Protein AF-A0A9E5TI67-F1 (afdb_monomer)

Sequence (50 aa):
DNARKYIGSTVEVLVTSVLQTTTGRMIFTRLKEDVEKEENVRTGGAPRAV

Solvent-accessible surface area (backbone atoms only — not comparable to full-atom values): 3448 Å² total; per-residue (Å²): 117,86,70,63,82,50,68,96,56,92,78,73,63,46,79,77,49,75,44,81,47,99,92,48,75,49,76,42,66,44,52,51,72,57,55,57,54,55,52,62,62,68,75,69,75,76,83,81,86,125

Radius of gyration: 16.62 Å; Cα contacts (8 Å, |Δi|>4): 34; chains: 1; bounding box: 21×58×26 Å

Mean predicted aligned error: 9.86 Å

Nearest PDB structures (foldseek):
  1cks-assembly1_B  TM=3.924E-01  e=1.330E+00  Homo sapiens
  9c57-assembly1_K  TM=3.240E-01  e=2.104E+00  Homo sapiens
  1ywl-assembly1_A  TM=3.481E-01  e=7.792E+00  Enterococcus faecalis

Structure (mmCIF, N/CA/C/O backbone):
data_AF-A0A9E5TI67-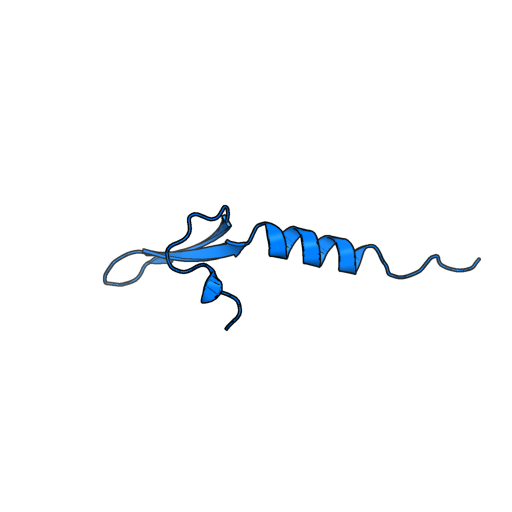F1
#
_entry.id   AF-A0A9E5TI67-F1
#
loop_
_atom_site.group_PDB
_atom_site.id
_atom_site.type_symbol
_atom_site.label_atom_id
_atom_site.label_alt_id
_atom_site.label_comp_id
_atom_site.label_asym_id
_atom_site.label_entity_id
_atom_site.label_seq_id
_atom_site.pdbx_PDB_ins_c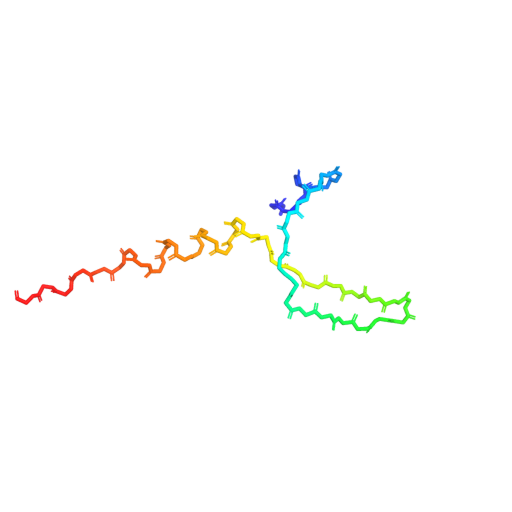ode
_atom_site.Cartn_x
_atom_site.Cartn_y
_atom_site.Cartn_z
_atom_site.occupancy
_atom_site.B_iso_or_equiv
_atom_site.auth_seq_id
_atom_site.auth_comp_id
_atom_site.auth_asym_id
_atom_site.auth_atom_id
_atom_site.pdbx_PDB_model_num
ATOM 1 N N . ASP A 1 1 ? 4.722 8.211 9.285 1.00 63.03 1 ASP A N 1
ATOM 2 C CA . ASP A 1 1 ? 3.549 7.784 10.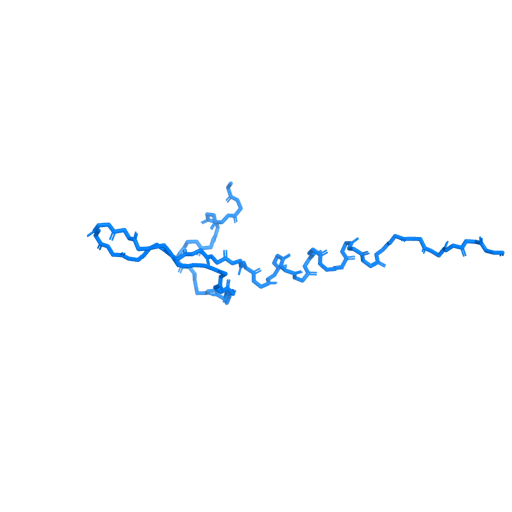090 1.00 63.03 1 AS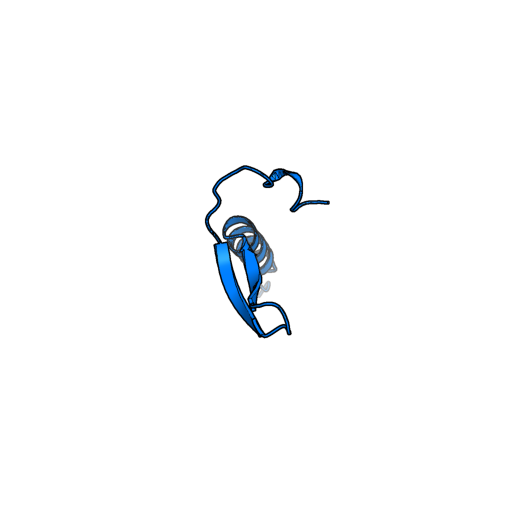P A CA 1
ATOM 3 C C . ASP A 1 1 ? 2.164 8.049 9.492 1.00 63.03 1 ASP A C 1
ATOM 5 O O . ASP A 1 1 ? 1.217 7.401 9.919 1.00 63.03 1 ASP A O 1
ATOM 9 N N . ASN A 1 2 ? 1.995 8.906 8.476 1.00 75.06 2 ASN A N 1
ATOM 10 C CA . ASN A 1 2 ? 0.660 9.284 7.972 1.00 75.06 2 ASN A CA 1
ATOM 11 C C . ASN A 1 2 ? -0.210 8.135 7.422 1.00 75.06 2 ASN A C 1
ATOM 13 O O . ASN A 1 2 ? -1.431 8.223 7.495 1.00 75.06 2 ASN A O 1
ATOM 17 N N . ALA A 1 3 ? 0.386 7.052 6.912 1.00 75.38 3 ALA A N 1
ATOM 18 C CA . ALA A 1 3 ? -0.363 5.907 6.385 1.00 75.38 3 ALA A CA 1
ATOM 19 C C . ALA A 1 3 ? -0.853 4.932 7.476 1.00 75.38 3 ALA A C 1
ATOM 21 O O . ALA A 1 3 ? -1.798 4.180 7.252 1.00 75.38 3 ALA A O 1
ATOM 22 N N . ARG A 1 4 ? -0.245 4.947 8.675 1.00 84.25 4 ARG A N 1
ATOM 23 C CA . ARG A 1 4 ? -0.563 3.987 9.750 1.00 84.25 4 ARG A CA 1
ATOM 24 C C . ARG A 1 4 ? -1.994 4.117 10.270 1.00 84.25 4 ARG A C 1
ATOM 26 O O . ARG A 1 4 ? -2.587 3.110 10.634 1.00 84.25 4 ARG A O 1
ATOM 33 N N . LYS A 1 5 ? -2.562 5.328 10.264 1.00 86.75 5 LYS A N 1
ATOM 34 C CA . LYS A 1 5 ? -3.950 5.587 10.697 1.00 86.75 5 LYS A CA 1
ATOM 35 C C . LYS A 1 5 ? -5.019 4.925 9.821 1.00 86.75 5 LYS A C 1
ATOM 37 O O . LYS A 1 5 ? -6.161 4.834 10.247 1.00 86.75 5 LYS A O 1
ATOM 42 N N . TYR A 1 6 ? -4.663 4.475 8.618 1.00 84.44 6 TYR A N 1
ATOM 43 C CA . TYR A 1 6 ? -5.593 3.828 7.692 1.00 84.44 6 TYR A CA 1
ATOM 44 C C . TYR A 1 6 ? -5.517 2.292 7.745 1.00 84.44 6 TYR A C 1
ATOM 46 O O . TYR A 1 6 ? -6.244 1.615 7.024 1.00 84.44 6 TYR A O 1
ATOM 54 N N . ILE A 1 7 ? -4.654 1.724 8.598 1.00 87.44 7 ILE A N 1
ATOM 55 C CA . ILE A 1 7 ? -4.557 0.272 8.783 1.00 87.44 7 ILE A CA 1
ATOM 56 C C . ILE A 1 7 ? -5.864 -0.244 9.398 1.00 87.44 7 ILE A C 1
ATOM 58 O O . ILE A 1 7 ? -6.278 0.219 10.456 1.00 87.44 7 ILE A O 1
ATOM 62 N N . GLY A 1 8 ? -6.489 -1.223 8.739 1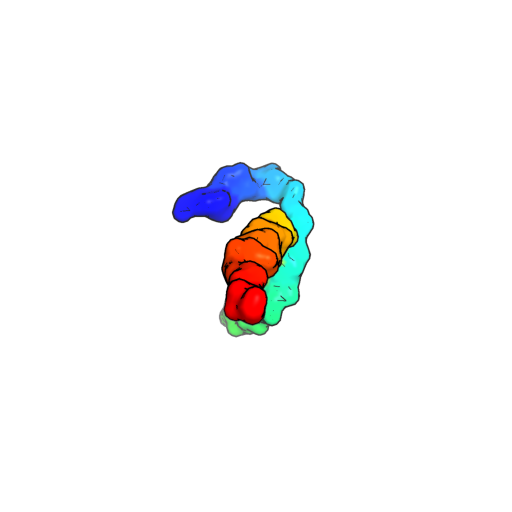.00 90.88 8 GLY A N 1
ATOM 63 C CA . GLY A 1 8 ? -7.771 -1.805 9.158 1.00 90.88 8 GLY 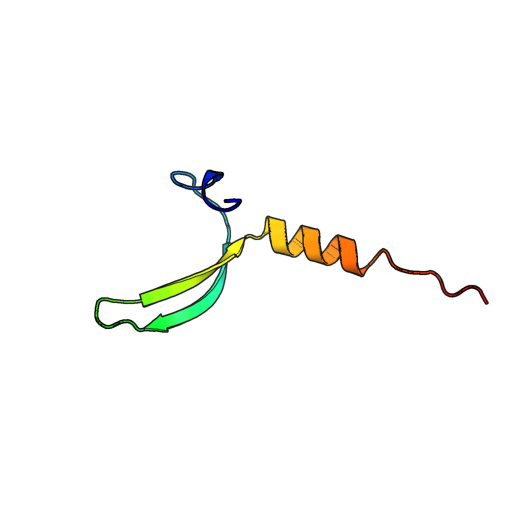A CA 1
ATOM 64 C C . GLY A 1 8 ? -9.008 -1.101 8.589 1.00 90.88 8 GLY A C 1
ATOM 65 O O . GLY A 1 8 ? -10.116 -1.593 8.777 1.00 90.88 8 GLY A O 1
ATOM 66 N N . SER A 1 9 ? -8.827 -0.002 7.853 1.00 89.19 9 SER A N 1
ATOM 67 C CA . SER A 1 9 ? -9.903 0.733 7.183 1.00 89.19 9 SER A CA 1
ATOM 68 C C . SER A 1 9 ? -9.895 0.470 5.677 1.00 89.19 9 SER A C 1
ATOM 70 O O . SER A 1 9 ? -8.843 0.253 5.078 1.00 89.19 9 SER A O 1
ATOM 72 N N . THR A 1 10 ? -11.069 0.517 5.044 1.00 90.94 10 THR A N 1
ATOM 73 C CA . THR A 1 10 ? -11.176 0.476 3.575 1.00 90.94 10 THR A CA 1
ATOM 74 C C . THR A 1 10 ? -11.054 1.897 3.033 1.00 90.94 10 THR A C 1
ATOM 76 O O . THR A 1 10 ? -11.802 2.773 3.459 1.00 90.94 10 THR A O 1
ATOM 79 N N . VAL A 1 11 ? -10.108 2.137 2.122 1.00 89.31 11 VAL A N 1
ATOM 80 C CA . VAL A 1 11 ? -9.828 3.469 1.559 1.00 89.31 11 VAL A CA 1
ATOM 81 C C . VAL A 1 11 ? -9.656 3.365 0.045 1.00 89.31 11 VAL A C 1
ATOM 83 O O . VAL A 1 11 ? -9.070 2.402 -0.448 1.00 89.31 11 VAL A O 1
ATOM 86 N N . GLU A 1 12 ? -10.148 4.363 -0.691 1.00 91.31 12 GLU A N 1
ATOM 87 C CA . GLU A 1 12 ? -9.927 4.474 -2.135 1.00 91.31 12 GLU A CA 1
ATOM 88 C C . GLU A 1 12 ? -8.518 4.982 -2.449 1.00 91.31 12 GLU A C 1
ATOM 90 O O . GLU A 1 12 ? -8.070 6.019 -1.947 1.00 91.31 12 GLU A O 1
ATOM 95 N N . VAL A 1 13 ? -7.824 4.263 -3.330 1.00 91.50 13 VA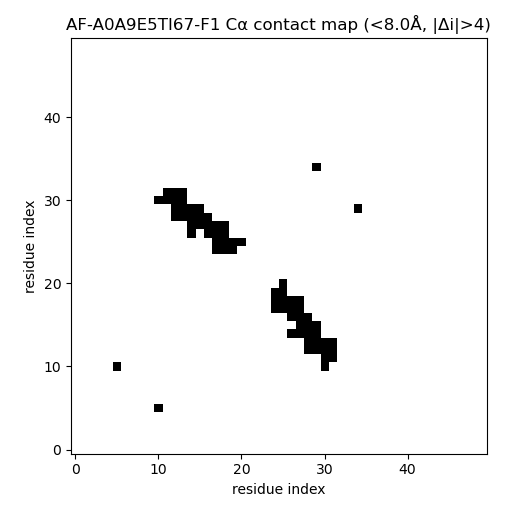L A N 1
ATOM 96 C CA . VAL A 1 13 ? -6.442 4.563 -3.709 1.00 91.50 13 VAL A CA 1
ATOM 97 C C . VAL A 1 13 ? -6.246 4.431 -5.211 1.00 91.50 13 VAL A C 1
ATOM 99 O O . VAL A 1 13 ? -6.923 3.650 -5.878 1.00 91.50 13 VAL A O 1
ATOM 102 N N . LEU A 1 14 ? -5.280 5.174 -5.743 1.00 93.19 14 LEU A N 1
ATOM 103 C CA . LEU A 1 14 ? -4.860 5.086 -7.134 1.00 93.19 14 LEU A CA 1
ATOM 104 C C . LEU A 1 14 ? -3.562 4.280 -7.228 1.00 93.19 14 LEU A C 1
ATOM 106 O O . LEU A 1 14 ? -2.556 4.646 -6.618 1.00 93.19 14 LEU A O 1
ATOM 110 N N . VAL A 1 15 ? -3.578 3.180 -7.985 1.00 93.50 15 VAL A N 1
ATOM 111 C CA . VAL A 1 15 ? -2.393 2.337 -8.214 1.00 93.50 15 VAL A CA 1
ATOM 112 C C . VAL A 1 15 ? -1.472 3.024 -9.213 1.00 93.50 15 VAL A C 1
ATOM 114 O O . VAL A 1 15 ? -1.869 3.293 -10.342 1.00 93.50 15 VAL A O 1
ATOM 117 N N . THR A 1 16 ? -0.233 3.294 -8.808 1.00 94.81 16 THR A N 1
ATOM 118 C CA . THR A 1 16 ? 0.757 3.967 -9.662 1.00 94.81 16 THR A CA 1
ATOM 119 C C . THR A 1 16 ? 1.764 3.000 -10.259 1.00 94.81 16 THR A C 1
ATOM 121 O O . THR A 1 16 ? 2.250 3.223 -11.363 1.00 94.81 16 THR A O 1
ATOM 124 N N . SER A 1 17 ? 2.110 1.934 -9.539 1.00 95.31 17 SER A N 1
ATOM 125 C CA . SER A 1 17 ? 3.051 0.930 -10.031 1.00 95.31 17 SER A CA 1
ATOM 126 C C . SER A 1 17 ? 2.912 -0.391 -9.285 1.00 95.31 17 SER A C 1
ATOM 128 O O . SER A 1 17 ? 2.420 -0.457 -8.158 1.00 95.31 17 SER A O 1
ATOM 130 N N . VAL A 1 18 ? 3.358 -1.464 -9.935 1.00 95.38 18 VAL A N 1
ATOM 131 C CA . VAL A 1 18 ? 3.411 -2.806 -9.358 1.00 95.38 18 VAL A CA 1
ATOM 132 C C . VAL A 1 18 ? 4.812 -3.350 -9.573 1.00 95.38 18 VAL A C 1
ATOM 134 O O . VAL A 1 18 ? 5.326 -3.336 -10.689 1.00 95.38 18 VAL A O 1
ATOM 137 N N . LEU A 1 19 ? 5.423 -3.830 -8.500 1.00 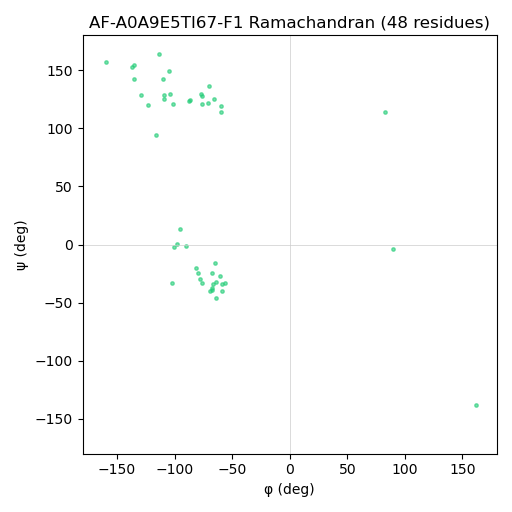96.00 19 LEU A N 1
ATOM 138 C CA . LEU A 1 19 ? 6.706 -4.507 -8.519 1.00 96.00 19 LEU A CA 1
ATOM 139 C C . LEU A 1 19 ? 6.480 -5.988 -8.238 1.00 96.00 19 LEU A C 1
ATOM 141 O O . LEU A 1 19 ? 5.887 -6.359 -7.226 1.00 96.00 19 LEU A O 1
ATOM 145 N N . GLN A 1 20 ? 6.967 -6.848 -9.124 1.00 96.06 20 GLN A N 1
ATOM 146 C CA . GLN A 1 20 ? 6.971 -8.279 -8.865 1.00 96.06 20 GLN A CA 1
ATOM 147 C C . GLN A 1 20 ? 8.093 -8.610 -7.881 1.00 96.06 20 GLN A C 1
ATOM 149 O O . GLN A 1 20 ? 9.244 -8.227 -8.074 1.00 96.06 20 GLN A O 1
ATOM 154 N N . THR A 1 21 ? 7.748 -9.317 -6.817 1.00 94.00 21 THR A N 1
ATOM 155 C CA . THR A 1 21 ? 8.680 -9.829 -5.818 1.00 94.00 21 THR A CA 1
ATOM 156 C C . THR A 1 21 ? 8.688 -11.352 -5.885 1.00 94.00 21 THR A C 1
ATOM 158 O O . THR A 1 21 ? 7.798 -11.972 -6.465 1.00 94.00 21 THR A O 1
ATOM 161 N N . THR A 1 22 ? 9.698 -11.984 -5.296 1.00 93.94 22 THR A N 1
ATOM 162 C CA . THR A 1 22 ? 9.835 -13.450 -5.288 1.00 93.94 22 THR A CA 1
ATOM 163 C C . THR A 1 22 ? 8.618 -14.165 -4.696 1.00 93.94 22 THR A C 1
ATOM 165 O O . THR A 1 22 ? 8.252 -15.236 -5.168 1.00 93.94 22 THR A O 1
ATOM 168 N N . THR A 1 23 ? 7.957 -13.550 -3.714 1.00 93.06 23 THR A N 1
ATOM 169 C CA . THR A 1 23 ? 6.779 -14.111 -3.030 1.00 93.06 23 THR A CA 1
ATOM 170 C C . THR A 1 23 ? 5.455 -13.525 -3.539 1.00 93.06 23 THR A C 1
ATOM 172 O O . THR A 1 23 ? 4.390 -13.927 -3.076 1.00 93.06 23 THR A O 1
ATOM 175 N N . GLY A 1 24 ? 5.467 -12.576 -4.484 1.00 94.69 24 GLY A N 1
ATOM 176 C CA . GLY A 1 24 ? 4.219 -12.028 -5.015 1.00 94.69 24 GLY A CA 1
ATOM 177 C C . GLY A 1 24 ? 4.335 -10.691 -5.736 1.00 94.69 24 GLY A C 1
ATOM 178 O O . GLY A 1 24 ? 5.204 -10.473 -6.574 1.00 94.69 24 GLY A O 1
ATOM 179 N N . ARG A 1 25 ? 3.376 -9.804 -5.465 1.00 94.38 25 ARG A N 1
ATOM 180 C CA . ARG A 1 25 ? 3.278 -8.476 -6.080 1.00 94.38 25 ARG A CA 1
ATOM 181 C C . ARG A 1 25 ? 3.262 -7.430 -4.979 1.00 94.38 25 ARG A C 1
ATOM 183 O O . ARG A 1 25 ? 2.369 -7.426 -4.140 1.00 94.38 25 ARG A O 1
ATOM 190 N N . MET A 1 26 ? 4.240 -6.541 -4.997 1.00 94.69 26 MET A N 1
ATOM 191 C CA . MET A 1 26 ? 4.224 -5.318 -4.212 1.00 94.69 26 MET A CA 1
ATOM 192 C C . MET A 1 26 ? 3.513 -4.242 -5.030 1.00 94.69 26 MET A C 1
ATOM 194 O O . MET A 1 26 ? 3.890 -3.972 -6.168 1.00 94.69 26 MET A O 1
ATOM 198 N N . ILE A 1 27 ? 2.463 -3.652 -4.472 1.00 94.25 27 ILE A N 1
ATOM 199 C CA . ILE A 1 27 ? 1.649 -2.644 -5.155 1.00 94.25 27 ILE A CA 1
ATOM 200 C C . ILE A 1 27 ? 1.935 -1.297 -4.502 1.00 94.25 27 ILE A C 1
ATOM 202 O O . ILE A 1 27 ? 1.854 -1.166 -3.282 1.00 94.25 27 ILE A O 1
ATOM 206 N N . PHE A 1 28 ? 2.264 -0.303 -5.318 1.00 93.38 28 PHE A N 1
ATOM 207 C CA . PHE A 1 28 ? 2.454 1.072 -4.885 1.00 93.38 28 PHE A CA 1
ATOM 208 C C . PHE A 1 28 ? 1.238 1.895 -5.293 1.00 93.38 28 PHE A C 1
ATOM 210 O O . PHE A 1 28 ? 0.797 1.872 -6.448 1.00 93.38 28 PHE A O 1
ATOM 217 N N . THR A 1 29 ? 0.700 2.630 -4.328 1.00 92.88 29 THR A N 1
ATOM 218 C CA . THR A 1 29 ? -0.531 3.402 -4.476 1.00 92.88 29 THR A CA 1
ATOM 219 C C . THR A 1 29 ? -0.376 4.788 -3.874 1.00 92.88 29 THR A C 1
ATOM 221 O O . THR A 1 29 ? 0.385 4.974 -2.924 1.00 92.88 29 THR A O 1
ATOM 224 N N . ARG A 1 30 ? -1.163 5.744 -4.362 1.00 88.75 30 ARG A N 1
ATOM 225 C CA . ARG A 1 30 ? -1.378 7.044 -3.716 1.00 88.75 30 ARG A CA 1
ATOM 226 C C . ARG A 1 30 ? -2.801 7.124 -3.175 1.00 88.75 30 ARG A C 1
ATOM 228 O O . ARG A 1 30 ? -3.725 6.621 -3.815 1.00 88.75 30 ARG A O 1
ATOM 235 N N . LEU A 1 31 ? -2.978 7.745 -2.011 1.00 88.81 31 LEU A N 1
ATOM 236 C CA . LEU A 1 31 ? -4.311 8.030 -1.480 1.00 88.81 31 LEU A CA 1
ATOM 237 C C . LEU A 1 31 ? -4.957 9.123 -2.329 1.00 88.81 31 LEU A C 1
ATOM 239 O O . LEU A 1 31 ? -4.309 10.116 -2.657 1.00 88.81 31 LEU A O 1
ATOM 243 N N . LYS A 1 32 ? -6.236 8.957 -2.663 1.00 83.56 32 LYS A N 1
ATOM 244 C CA . LYS A 1 32 ? -6.980 9.935 -3.468 1.00 83.56 32 LYS A CA 1
ATOM 245 C C . LYS A 1 32 ? -7.008 11.320 -2.800 1.00 83.56 32 LYS A C 1
ATOM 247 O O . LYS A 1 32 ? -6.746 12.319 -3.456 1.00 83.56 32 LYS A O 1
ATOM 252 N N . GLU A 1 33 ? -7.173 11.351 -1.474 1.00 80.38 33 GLU A N 1
ATOM 253 C CA . GLU A 1 33 ? -7.120 12.579 -0.663 1.00 80.38 33 GLU A CA 1
ATOM 254 C C . GLU A 1 33 ? -5.788 13.337 -0.780 1.00 80.38 33 GLU A C 1
ATOM 256 O O . GLU A 1 33 ? -5.764 14.564 -0.699 1.00 80.38 33 GLU A O 1
ATOM 261 N N . ASP A 1 34 ? -4.670 12.623 -0.936 1.00 75.38 34 ASP A N 1
ATOM 262 C CA . ASP A 1 34 ? -3.350 13.249 -1.053 1.00 75.38 34 ASP A CA 1
ATOM 263 C C . ASP A 1 34 ? -3.149 13.851 -2.450 1.00 75.38 34 ASP A C 1
ATOM 265 O O . ASP A 1 34 ? -2.523 14.900 -2.585 1.00 75.38 34 ASP A O 1
ATOM 269 N N . VAL A 1 35 ? -3.733 13.233 -3.485 1.00 73.12 35 VAL A N 1
ATOM 270 C CA . VAL A 1 35 ? -3.715 13.762 -4.858 1.00 73.12 35 VAL A CA 1
ATOM 271 C C . VAL A 1 35 ? -4.476 15.089 -4.932 1.00 73.12 35 VAL A C 1
ATOM 273 O O . VAL A 1 35 ? -3.955 16.062 -5.471 1.00 73.12 35 VAL A O 1
ATOM 276 N N . GLU A 1 36 ? -5.661 15.158 -4.324 1.00 68.56 36 GLU A N 1
ATOM 277 C CA . GLU A 1 36 ? -6.496 16.368 -4.313 1.00 68.56 36 GLU A CA 1
ATOM 278 C C . GLU A 1 36 ? -5.862 17.507 -3.494 1.00 68.56 36 GLU A C 1
ATOM 280 O O . GLU A 1 36 ? -5.900 18.677 -3.885 1.00 68.56 36 GLU A O 1
ATOM 285 N N . LYS A 1 37 ? -5.209 17.180 -2.370 1.00 66.06 37 LYS A N 1
ATOM 286 C CA . LYS A 1 37 ? -4.489 18.171 -1.554 1.00 66.06 37 LYS A CA 1
ATOM 287 C C . LYS A 1 37 ? -3.266 18.737 -2.271 1.00 66.06 37 LYS A C 1
ATOM 289 O O . LYS A 1 37 ? -3.015 19.934 -2.159 1.00 66.06 37 LYS A O 1
ATOM 294 N N . GLU A 1 38 ? -2.513 17.918 -3.006 1.00 61.91 38 GLU A N 1
ATOM 295 C CA . GLU A 1 38 ? -1.380 18.403 -3.805 1.00 61.91 38 GLU A CA 1
ATOM 296 C C . GLU A 1 38 ? -1.821 19.305 -4.968 1.00 61.91 38 GLU A C 1
ATOM 298 O O . GLU A 1 38 ? -1.115 20.258 -5.305 1.00 61.91 38 GLU A O 1
ATOM 303 N N . GLU A 1 39 ? -2.981 19.043 -5.570 1.00 59.91 39 GLU A N 1
ATOM 304 C CA . GLU A 1 39 ? -3.517 19.838 -6.680 1.00 59.91 39 GLU A CA 1
ATOM 305 C C . GLU A 1 39 ? -3.957 21.242 -6.233 1.00 59.91 39 GLU A C 1
ATOM 307 O O . GLU A 1 39 ? -3.637 22.239 -6.889 1.00 59.91 39 GLU A O 1
ATOM 312 N N . ASN A 1 40 ? -4.581 21.359 -5.057 1.00 58.31 40 ASN A N 1
ATOM 313 C CA . ASN A 1 40 ? -4.984 22.657 -4.510 1.00 58.31 40 ASN A CA 1
ATOM 314 C C . ASN A 1 40 ? -3.787 23.547 -4.106 1.00 58.31 40 ASN A C 1
ATOM 316 O O . ASN A 1 40 ? -3.892 24.772 -4.104 1.00 58.31 40 ASN A O 1
ATOM 320 N N . VAL A 1 41 ? -2.625 22.957 -3.805 1.00 60.41 41 VAL A N 1
ATOM 321 C CA . VAL A 1 41 ? -1.398 23.708 -3.470 1.00 60.41 41 VAL A CA 1
ATOM 322 C C . VAL A 1 41 ? -0.717 24.278 -4.721 1.00 60.41 41 VAL A C 1
ATOM 324 O O . VAL A 1 41 ? -0.099 25.339 -4.654 1.00 60.41 41 VAL A O 1
ATOM 327 N N . ARG A 1 42 ? -0.845 23.625 -5.883 1.00 59.25 42 ARG A N 1
ATOM 328 C CA . ARG A 1 42 ? -0.199 24.072 -7.135 1.00 59.25 42 ARG A CA 1
ATOM 329 C C . ARG A 1 42 ? -0.945 25.210 -7.833 1.00 59.25 42 ARG A C 1
ATOM 331 O O . ARG A 1 42 ? -0.315 25.990 -8.539 1.00 59.25 42 ARG A O 1
ATOM 338 N N . THR A 1 43 ? -2.247 25.349 -7.595 1.00 61.56 43 THR A N 1
ATOM 339 C CA . THR A 1 43 ? -3.084 26.387 -8.232 1.00 61.56 43 THR A CA 1
ATOM 340 C C . THR A 1 43 ? -3.134 27.702 -7.427 1.00 61.56 43 THR A C 1
ATOM 342 O O . THR A 1 43 ? -3.720 28.684 -7.871 1.00 61.56 43 THR A O 1
ATOM 345 N N . GLY A 1 44 ? -2.476 27.773 -6.261 1.00 57.44 44 GLY A N 1
ATOM 346 C CA . GLY A 1 44 ? -2.493 28.937 -5.358 1.00 57.44 44 GLY A CA 1
ATOM 347 C C . GLY A 1 44 ? -1.339 29.942 -5.501 1.00 57.44 44 GLY A C 1
ATOM 348 O O . GLY A 1 44 ? -1.144 30.758 -4.603 1.00 57.44 44 GLY A O 1
ATOM 349 N N . GLY A 1 45 ? -0.543 29.891 -6.576 1.00 56.88 45 GLY A N 1
ATOM 350 C CA . GLY A 1 45 ? 0.677 30.696 -6.728 1.00 56.88 45 GLY A CA 1
ATOM 351 C C . GLY A 1 45 ? 0.648 31.702 -7.883 1.00 56.88 45 GLY A C 1
ATOM 352 O O . GLY A 1 45 ? 1.075 31.368 -8.981 1.00 56.88 45 GLY A O 1
ATOM 353 N N . ALA A 1 46 ? 0.264 32.943 -7.560 1.00 61.25 46 ALA A N 1
ATOM 354 C CA . ALA A 1 46 ? 0.445 34.206 -8.299 1.00 61.25 46 ALA A CA 1
ATOM 355 C C . ALA A 1 46 ? -0.550 34.560 -9.433 1.00 61.25 46 ALA A C 1
ATOM 357 O O . ALA A 1 46 ? -0.472 34.006 -10.530 1.00 61.25 46 ALA A O 1
ATOM 358 N N . PRO A 1 47 ? -1.361 35.630 -9.275 1.00 56.69 47 PRO A N 1
ATOM 359 C CA . PRO A 1 47 ? -1.641 36.495 -10.409 1.00 56.69 47 PRO A CA 1
ATOM 360 C C . PRO A 1 47 ? -0.354 37.276 -10.720 1.00 56.69 47 PRO A C 1
ATOM 362 O O . PRO A 1 47 ? 0.186 37.972 -9.858 1.00 56.69 47 PRO A O 1
ATOM 365 N N . ARG A 1 48 ? 0.175 37.154 -11.944 1.00 56.72 48 ARG A N 1
ATOM 366 C CA . ARG A 1 48 ? 1.167 38.120 -12.442 1.00 56.72 48 ARG A CA 1
ATOM 367 C C . ARG A 1 48 ? 0.489 39.489 -12.427 1.00 56.72 48 ARG A C 1
ATOM 369 O O . ARG A 1 48 ? -0.467 39.694 -13.168 1.00 56.72 48 ARG A O 1
ATOM 376 N N . ALA A 1 49 ? 0.974 40.387 -11.574 1.00 51.97 49 ALA A N 1
ATOM 377 C CA . ALA A 1 49 ? 0.686 41.806 -11.690 1.00 51.97 49 ALA A CA 1
ATOM 378 C C . ALA A 1 49 ? 1.207 42.279 -13.057 1.00 51.97 49 ALA A C 1
ATOM 380 O O . ALA A 1 49 ? 2.394 42.114 -13.358 1.00 51.97 49 ALA A O 1
ATOM 381 N N . VAL A 1 50 ? 0.291 42.782 -13.881 1.00 56.16 50 VAL A N 1
ATOM 382 C CA . VAL A 1 50 ? 0.556 43.588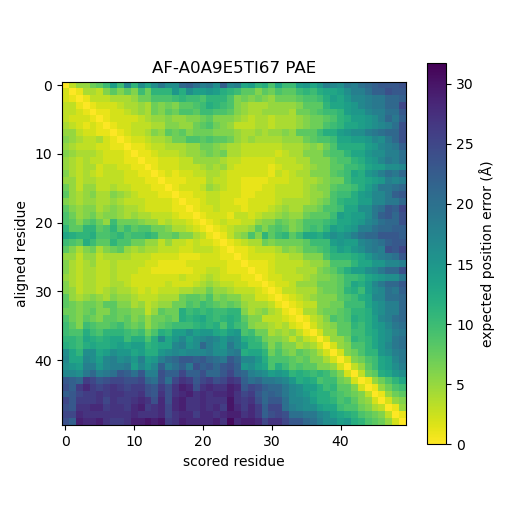 -15.078 1.00 56.16 50 VAL A CA 1
ATOM 383 C C . VAL A 1 50 ? 0.097 45.008 -14.810 1.00 56.16 50 VAL A C 1
ATOM 385 O O . VAL A 1 50 ? -0.891 45.158 -14.054 1.00 56.16 50 VAL A O 1
#

Foldseek 3Di:
DVCPVCVPHDADWAWDDWDADPVGIDTDTDGPVVVVVVVVVVVPDDDPDD

pLDDT: mean 79.84, std 14.97, range [51.97, 96.06]

Secondary structure (DSSP, 8-state):
-TTGGGTTS---EEEEEEEEETTEEEEEEEEHHHHHHHHHHHS-S-----